Protein AF-A0A8B9J4U5-F1 (afdb_monomer)

Organism: Astyanax mexicanus (NCBI:txid7994)

Sequence (57 aa):
MGKEKLHINIVVIGHVDSGKSTTTGHLIYKCGGIDKRTIEKFEKEAAEVRTQSRTQR

pLDDT: mean 81.71, std 12.0, range [47.78, 95.81]

Solvent-accessible surface area (backbone atoms only — not comparable to full-atom values): 3809 Å² total; per-residue (Å²): 133,84,75,85,75,84,88,80,91,86,85,89,84,79,62,91,86,69,44,61,69,59,55,52,50,49,50,40,62,74,70,58,75,56,58,69,70,60,51,54,51,51,54,50,52,51,52,52,53,56,49,54,63,54,73,77,104

InterPro domains:
  IPR000795 Translational (tr)-type GTP-binding domain [PF00009] (6-46)
  IPR027417 P-loop containing nucleoside triphosphate hydrolase [G3DSA:3.40.50.300] (1-56)
  IPR027417 P-loop containing nucleoside triphosphate hydrolase [SSF52540] (3-53)
  IPR050100 Translation factor GTPase superfamily members [PTHR23115] (2-53)

Secondary structure (DSSP, 8-state):
-PPPPPP--------TTS-HHHHHHHHHHHTT-S-HHHHHHHHHHHHHHHHHHHHT-

Radius of gyration: 15.94 Å; Cα contacts (8 Å, |Δi|>4): 9; chains: 1; bounding box: 50×22×32 Å

Structure (mmCIF, N/CA/C/O backbone):
data_AF-A0A8B9J4U5-F1
#
_entry.id   AF-A0A8B9J4U5-F1
#
loop_
_atom_site.group_PDB
_atom_site.id
_atom_site.type_symbol
_atom_site.label_atom_id
_atom_site.label_alt_id
_atom_site.label_comp_id
_atom_site.label_asym_id
_atom_site.label_entity_id
_atom_site.label_seq_id
_atom_site.pdbx_PDB_ins_code
_atom_site.Cartn_x
_atom_site.Cartn_y
_atom_site.Cartn_z
_atom_site.occupancy
_atom_site.B_iso_or_equiv
_atom_site.auth_seq_id
_atom_site.auth_comp_id
_atom_site.auth_asym_id
_atom_site.auth_atom_id
_atom_site.pdbx_PDB_model_num
ATOM 1 N N . MET A 1 1 ? -26.516 1.421 14.444 1.00 47.78 1 MET A N 1
ATOM 2 C CA . MET A 1 1 ? -26.226 0.026 14.046 1.00 47.78 1 MET A CA 1
ATOM 3 C C . MET A 1 1 ? -25.351 0.065 12.806 1.00 47.78 1 MET A C 1
ATOM 5 O O . MET A 1 1 ? -25.834 0.462 11.752 1.00 47.78 1 MET A O 1
ATOM 9 N N . GLY A 1 2 ? -24.054 -0.221 12.940 1.00 59.38 2 GLY A N 1
ATOM 10 C CA . GLY A 1 2 ? -23.173 -0.322 11.776 1.00 59.38 2 GLY A CA 1
ATOM 11 C C . GLY A 1 2 ? -23.602 -1.531 10.955 1.00 59.38 2 GLY A C 1
ATOM 12 O O . GLY A 1 2 ? -23.630 -2.634 11.489 1.00 59.38 2 GLY A O 1
ATOM 13 N N . LYS A 1 3 ? -24.009 -1.321 9.701 1.00 69.50 3 LYS A N 1
ATOM 14 C CA . LYS A 1 3 ? -24.278 -2.423 8.771 1.00 69.50 3 LYS A CA 1
ATOM 15 C C . LYS A 1 3 ? -23.015 -3.280 8.676 1.00 69.50 3 LYS A C 1
ATOM 17 O O . LYS A 1 3 ? -21.935 -2.721 8.470 1.00 69.50 3 LYS A O 1
ATOM 22 N N . GLU A 1 4 ? -23.154 -4.595 8.826 1.00 76.75 4 GLU A N 1
ATOM 23 C CA . GLU A 1 4 ? -22.079 -5.531 8.496 1.00 76.75 4 GLU A CA 1
ATOM 24 C C . GLU A 1 4 ? -21.581 -5.218 7.085 1.00 76.75 4 GLU A C 1
ATOM 26 O O . GLU A 1 4 ? -22.356 -5.156 6.126 1.00 76.75 4 GLU A O 1
ATOM 31 N N . LYS A 1 5 ? -20.284 -4.932 6.971 1.00 79.56 5 LYS A N 1
ATOM 32 C CA . LYS A 1 5 ? -19.654 -4.751 5.668 1.00 79.56 5 LYS A CA 1
ATOM 33 C C . LYS A 1 5 ? -19.443 -6.138 5.077 1.00 79.56 5 LYS A C 1
ATOM 35 O O . LYS A 1 5 ? -18.840 -6.992 5.718 1.00 79.56 5 LYS A O 1
ATOM 40 N N . LEU A 1 6 ? -19.923 -6.346 3.855 1.00 87.69 6 LEU A N 1
ATOM 41 C CA . LEU A 1 6 ? -19.652 -7.564 3.098 1.00 87.69 6 LEU A CA 1
ATOM 42 C C . LEU A 1 6 ? -18.139 -7.755 2.941 1.00 87.69 6 LEU A C 1
ATOM 44 O O . LEU A 1 6 ? -17.434 -6.847 2.497 1.00 87.69 6 LEU A O 1
ATOM 48 N N . HIS A 1 7 ? -17.655 -8.943 3.299 1.00 87.88 7 HIS A N 1
ATOM 49 C CA . HIS A 1 7 ? -16.278 -9.349 3.044 1.00 87.88 7 HIS A CA 1
ATOM 50 C C . HIS A 1 7 ? -16.115 -9.677 1.560 1.00 87.88 7 HIS A C 1
ATOM 52 O O . HIS A 1 7 ? -16.852 -10.494 1.012 1.00 87.88 7 HIS A O 1
ATOM 58 N N . ILE A 1 8 ? -15.149 -9.032 0.908 1.00 89.19 8 ILE A N 1
ATOM 59 C CA . ILE A 1 8 ? -14.877 -9.197 -0.521 1.00 89.19 8 ILE A CA 1
ATOM 60 C C . ILE A 1 8 ? -13.367 -9.359 -0.700 1.00 89.19 8 ILE A C 1
ATOM 62 O O . ILE A 1 8 ? -12.591 -8.593 -0.130 1.00 89.19 8 ILE A O 1
ATOM 66 N N . ASN A 1 9 ? -12.963 -10.331 -1.517 1.00 90.62 9 ASN A N 1
ATOM 67 C CA . ASN A 1 9 ? -11.579 -10.506 -1.952 1.00 90.62 9 ASN A CA 1
ATOM 68 C C . ASN A 1 9 ? -11.413 -9.899 -3.351 1.00 90.62 9 ASN A C 1
ATOM 70 O O . ASN A 1 9 ? -12.210 -10.184 -4.243 1.00 90.62 9 ASN A O 1
ATOM 74 N N . ILE A 1 10 ? -10.387 -9.069 -3.549 1.00 90.81 10 ILE A N 1
ATOM 75 C CA . ILE A 1 10 ? -10.118 -8.373 -4.816 1.00 90.81 10 ILE A CA 1
ATOM 76 C C . ILE A 1 10 ? -8.711 -8.731 -5.301 1.00 90.81 10 ILE A C 1
ATOM 78 O O . ILE A 1 10 ? -7.772 -8.761 -4.508 1.00 90.81 10 ILE A O 1
ATOM 82 N N . VAL A 1 11 ? -8.560 -8.954 -6.611 1.00 93.94 11 VAL A N 1
ATOM 83 C CA . VAL A 1 11 ? -7.260 -9.120 -7.277 1.00 93.94 11 VAL A CA 1
ATOM 84 C C . VAL A 1 11 ? -7.087 -8.043 -8.352 1.00 93.94 11 VAL A C 1
ATOM 86 O O . VAL A 1 11 ? -8.032 -7.731 -9.075 1.00 93.94 11 VAL A O 1
ATOM 89 N N . VAL A 1 12 ? -5.888 -7.465 -8.458 1.00 93.31 12 VAL A N 1
ATOM 90 C CA . VAL A 1 12 ? -5.557 -6.429 -9.454 1.00 93.31 12 VAL A CA 1
ATOM 91 C C . VAL A 1 12 ? -4.521 -6.988 -10.432 1.00 93.31 12 VAL A C 1
ATOM 93 O O . VAL A 1 12 ? -3.426 -7.368 -10.023 1.00 93.31 12 VAL A O 1
ATOM 96 N N . ILE A 1 13 ? -4.858 -7.026 -11.725 1.00 95.62 13 ILE A N 1
ATOM 97 C CA . ILE A 1 13 ? -4.032 -7.589 -12.811 1.00 95.62 13 ILE A CA 1
ATOM 98 C C . ILE A 1 13 ? -3.730 -6.543 -13.893 1.00 95.62 13 ILE A C 1
ATOM 100 O O . ILE A 1 13 ? -4.394 -5.514 -13.971 1.00 95.62 13 ILE A O 1
ATOM 104 N N . GLY A 1 14 ? -2.704 -6.785 -14.716 1.00 95.31 14 GLY A N 1
ATOM 105 C CA . GLY A 1 14 ? -2.265 -5.852 -15.765 1.00 95.31 14 GLY A CA 1
ATOM 106 C C . GLY A 1 14 ? -0.751 -5.863 -16.004 1.00 95.31 14 GLY A C 1
ATOM 107 O O . GLY A 1 14 ? 0.003 -6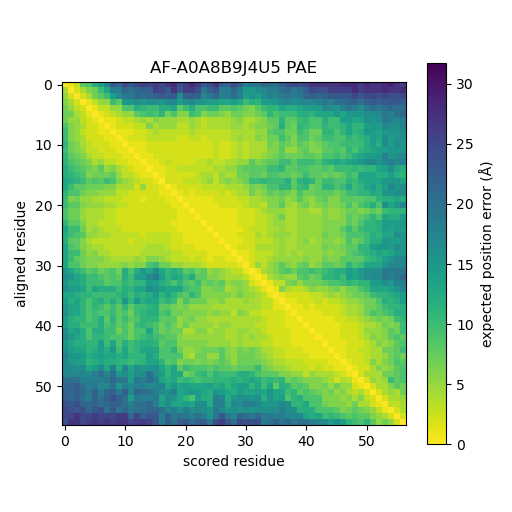.495 -15.258 1.00 95.31 14 GLY A O 1
ATOM 108 N N . HIS A 1 15 ? -0.301 -5.137 -17.030 1.00 94.88 15 HIS A N 1
ATOM 109 C CA . HIS A 1 15 ? 1.104 -5.071 -17.455 1.00 94.88 15 HIS A CA 1
ATOM 110 C C . HIS A 1 15 ? 2.033 -4.536 -16.347 1.00 94.88 15 HIS A C 1
ATOM 112 O O . HIS A 1 15 ? 1.571 -3.841 -15.436 1.00 94.88 15 HIS A O 1
ATOM 118 N N . VAL A 1 16 ? 3.326 -4.902 -16.375 1.00 90.31 16 VAL A N 1
ATOM 119 C CA . VAL A 1 16 ? 4.317 -4.572 -15.323 1.00 90.31 16 VAL A CA 1
ATOM 120 C C . VAL A 1 16 ? 4.300 -3.077 -14.997 1.00 90.31 16 VAL A C 1
ATOM 122 O O . VAL A 1 16 ? 4.139 -2.728 -13.829 1.00 90.31 16 VAL A O 1
ATOM 125 N N . ASP A 1 17 ? 4.265 -2.229 -16.024 1.00 92.44 17 ASP A N 1
ATOM 126 C CA . ASP A 1 17 ? 4.322 -0.770 -15.878 1.00 92.44 17 ASP A CA 1
ATOM 127 C C . ASP A 1 17 ? 2.955 -0.075 -15.761 1.00 92.44 17 ASP A C 1
ATOM 129 O O . ASP A 1 17 ? 2.876 1.148 -15.703 1.00 92.44 17 ASP A O 1
ATOM 133 N N . SER A 1 18 ? 1.846 -0.818 -15.661 1.00 93.00 18 SER A N 1
ATOM 134 C CA . SER A 1 18 ? 0.503 -0.222 -15.517 1.00 93.00 18 SER A CA 1
ATOM 135 C C . SER A 1 18 ? 0.234 0.400 -14.139 1.00 93.00 18 SER A C 1
ATOM 137 O O . SER A 1 18 ? -0.891 0.808 -13.865 1.00 93.00 18 SER A O 1
ATOM 139 N N . GLY A 1 19 ? 1.219 0.429 -13.237 1.00 91.88 19 GLY A N 1
ATOM 140 C CA . GLY A 1 19 ? 1.078 1.098 -11.940 1.00 91.88 19 GLY A CA 1
ATOM 141 C C . GLY A 1 19 ? 0.105 0.419 -10.969 1.00 91.88 19 GLY A C 1
ATOM 142 O O . GLY A 1 19 ? -0.399 1.068 -10.056 1.00 91.88 19 GLY A O 1
ATOM 143 N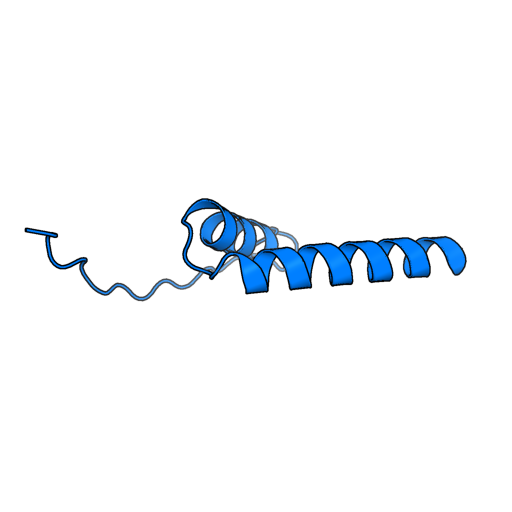 N . LYS A 1 20 ? -0.144 -0.890 -11.124 1.00 95.81 20 LYS A N 1
ATOM 144 C CA . LYS A 1 20 ? -1.076 -1.674 -10.285 1.00 95.81 20 LYS A CA 1
ATOM 145 C C . LYS A 1 20 ? -0.851 -1.448 -8.787 1.00 95.81 20 LYS A C 1
ATOM 147 O O . LYS A 1 20 ? -1.787 -1.145 -8.056 1.00 95.81 20 LYS A O 1
ATOM 152 N N . SER A 1 21 ? 0.401 -1.552 -8.339 1.00 93.50 21 SER A N 1
ATOM 153 C CA . SER A 1 21 ? 0.774 -1.373 -6.932 1.00 93.50 21 SER A CA 1
ATOM 154 C C . SER A 1 21 ? 0.563 0.065 -6.453 1.00 93.50 21 SER A C 1
ATOM 156 O O . SER A 1 21 ? 0.153 0.271 -5.314 1.00 93.50 21 SER A O 1
ATOM 158 N N . THR A 1 22 ? 0.774 1.055 -7.326 1.00 92.62 22 THR A N 1
ATOM 159 C CA . THR A 1 22 ? 0.548 2.475 -7.025 1.00 92.62 22 THR A CA 1
ATOM 160 C C . THR A 1 22 ? -0.934 2.754 -6.793 1.00 92.62 22 THR A C 1
ATOM 162 O O . THR A 1 22 ? -1.295 3.374 -5.794 1.00 92.62 22 THR A O 1
ATOM 165 N N . THR A 1 23 ? -1.812 2.250 -7.664 1.00 91.69 23 THR A N 1
ATOM 166 C CA . THR A 1 23 ? -3.264 2.424 -7.517 1.00 91.69 23 THR A CA 1
ATOM 167 C C . THR A 1 23 ? -3.803 1.674 -6.300 1.00 91.69 23 THR A C 1
ATOM 169 O O . THR A 1 23 ? -4.565 2.250 -5.524 1.00 91.69 23 THR A O 1
ATOM 172 N N . THR A 1 24 ? -3.378 0.424 -6.087 1.00 91.81 24 THR A N 1
ATOM 173 C CA . THR A 1 24 ? -3.786 -0.372 -4.918 1.00 91.81 24 THR A CA 1
ATOM 174 C C . THR A 1 24 ? -3.346 0.287 -3.612 1.00 91.81 24 THR A C 1
ATOM 176 O O . THR A 1 24 ? -4.161 0.438 -2.703 1.00 91.81 24 THR A O 1
ATOM 179 N N . GLY A 1 25 ? -2.094 0.747 -3.525 1.00 89.00 25 GLY A N 1
ATOM 180 C CA . GLY A 1 25 ? -1.598 1.470 -2.353 1.00 89.00 25 GLY A CA 1
ATOM 181 C C . GLY A 1 25 ? -2.395 2.748 -2.074 1.00 89.00 25 GLY A C 1
ATOM 182 O O . GLY A 1 25 ? -2.776 2.998 -0.932 1.00 89.00 25 GLY A O 1
ATOM 183 N N . HIS A 1 26 ? -2.733 3.513 -3.118 1.00 89.25 26 HIS A N 1
ATOM 184 C CA . HIS A 1 26 ? -3.520 4.744 -2.985 1.00 89.25 26 HIS A CA 1
ATOM 185 C C . HIS A 1 26 ? -4.949 4.503 -2.488 1.00 89.25 26 HIS A C 1
ATOM 187 O O . HIS A 1 26 ? -5.463 5.271 -1.673 1.0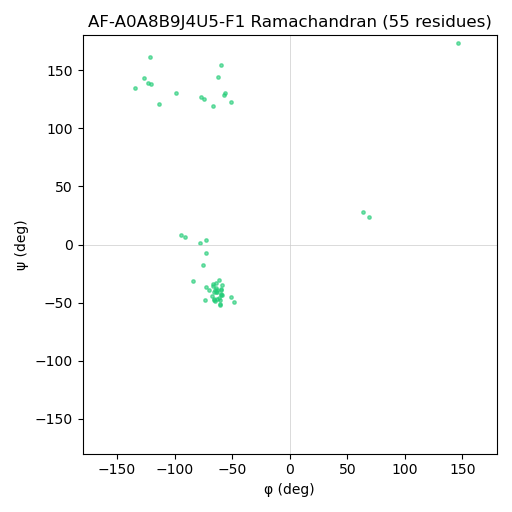0 89.25 26 HIS A O 1
ATOM 193 N N . LEU A 1 27 ? -5.592 3.428 -2.954 1.00 89.12 27 LEU A N 1
ATOM 194 C CA . LEU A 1 27 ? -6.918 3.028 -2.479 1.00 89.12 27 LEU A CA 1
ATOM 195 C C . LEU A 1 27 ? -6.881 2.670 -0.995 1.00 89.12 27 LEU A C 1
ATOM 197 O O . LEU A 1 27 ? -7.705 3.161 -0.229 1.00 89.12 27 LEU A O 1
ATOM 201 N N . ILE A 1 28 ? -5.904 1.868 -0.572 1.00 87.19 28 ILE A N 1
ATOM 202 C CA . ILE A 1 28 ? -5.780 1.457 0.829 1.00 87.19 28 ILE A CA 1
ATOM 203 C C . ILE A 1 28 ? -5.500 2.671 1.733 1.00 87.19 28 ILE A C 1
ATOM 205 O O . ILE A 1 28 ? -6.111 2.792 2.798 1.00 87.19 28 ILE A O 1
ATOM 209 N N . TYR A 1 29 ? -4.645 3.593 1.276 1.00 83.25 29 TYR A N 1
ATOM 210 C CA . TYR A 1 29 ? -4.337 4.846 1.967 1.00 83.25 29 TYR A CA 1
ATOM 211 C C . TYR A 1 29 ? -5.586 5.720 2.155 1.00 83.25 29 TYR A C 1
ATOM 213 O O . TYR A 1 29 ? -5.913 6.112 3.273 1.00 83.25 29 TYR A O 1
ATOM 221 N N . LYS A 1 30 ? -6.337 5.990 1.077 1.00 84.00 30 LYS A N 1
ATOM 222 C CA . LYS A 1 30 ? -7.526 6.859 1.129 1.00 84.00 30 LYS A CA 1
ATOM 223 C C . LYS A 1 30 ? -8.725 6.228 1.827 1.00 84.00 30 LYS A C 1
ATOM 225 O O . LYS A 1 30 ? -9.473 6.932 2.498 1.00 84.00 30 LYS A O 1
ATOM 230 N N . CYS A 1 31 ? -8.940 4.926 1.657 1.00 83.56 31 CYS A N 1
ATOM 231 C CA . CYS A 1 31 ? -10.084 4.230 2.242 1.00 83.56 31 CYS A CA 1
ATOM 232 C C . CYS A 1 31 ? -9.908 3.931 3.740 1.00 83.56 31 CYS A C 1
ATOM 234 O O . CYS A 1 31 ? -10.803 3.332 4.335 1.00 83.56 31 CYS A O 1
ATOM 236 N N . GLY A 1 32 ? -8.786 4.336 4.351 1.00 75.62 32 GLY A N 1
ATOM 237 C CA . GLY A 1 32 ? -8.527 4.131 5.777 1.00 75.62 32 GLY A CA 1
ATOM 238 C C . GLY A 1 32 ? -8.426 2.652 6.151 1.00 75.62 32 GLY A C 1
ATOM 239 O O . GLY A 1 32 ? -8.763 2.277 7.269 1.00 75.62 32 GLY A O 1
ATOM 240 N N . GLY A 1 33 ? -8.006 1.804 5.204 1.00 72.94 33 GLY A N 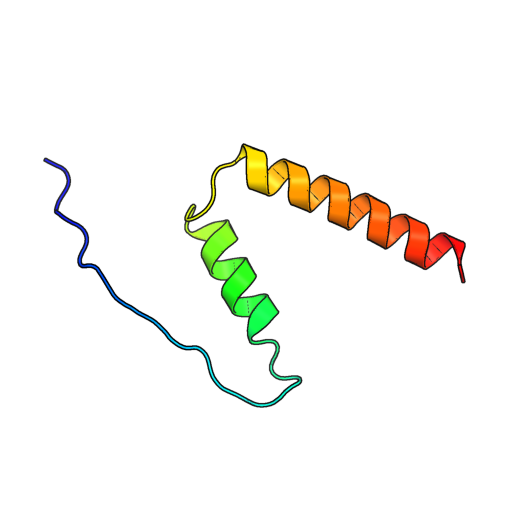1
ATOM 241 C CA . GLY A 1 33 ? -7.817 0.370 5.439 1.00 72.94 33 GLY A CA 1
ATOM 242 C C . GLY A 1 33 ? -6.583 0.052 6.289 1.00 72.94 33 GLY A C 1
ATOM 243 O O . GLY A 1 33 ? -6.382 -1.100 6.660 1.00 72.94 33 GLY A O 1
ATOM 244 N N . ILE A 1 34 ? -5.759 1.062 6.582 1.00 79.31 34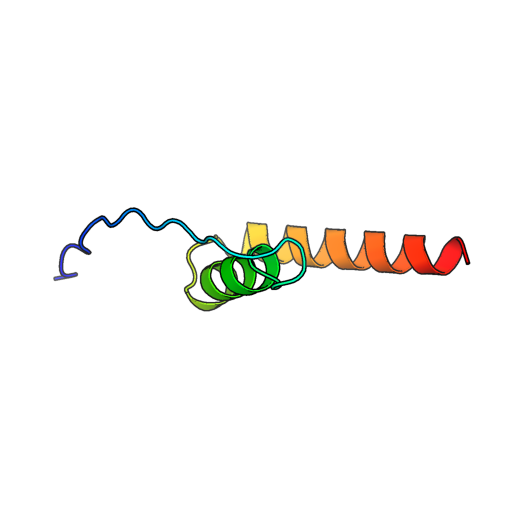 ILE A N 1
ATOM 245 C CA . ILE A 1 34 ? -4.542 0.975 7.389 1.00 79.31 34 ILE A CA 1
ATOM 246 C C . ILE A 1 34 ? -4.617 2.015 8.512 1.00 79.31 34 ILE A C 1
ATOM 248 O O . ILE A 1 34 ? -5.121 3.122 8.320 1.00 79.31 34 ILE A O 1
ATOM 252 N N . ASP A 1 35 ? -4.097 1.646 9.683 1.00 79.75 35 ASP A N 1
ATOM 253 C CA . ASP A 1 35 ? -3.988 2.529 10.840 1.00 79.75 35 ASP A CA 1
ATOM 254 C C . ASP A 1 35 ? -3.078 3.742 10.569 1.00 79.75 35 ASP A C 1
ATOM 256 O O . ASP A 1 35 ? -2.046 3.642 9.897 1.00 79.75 35 ASP A O 1
ATOM 260 N N . LYS A 1 36 ? -3.428 4.899 11.138 1.00 77.56 36 LYS A N 1
ATOM 261 C CA . LYS A 1 36 ? -2.706 6.163 10.904 1.00 77.56 36 LYS A CA 1
ATOM 262 C C . LYS A 1 36 ? -1.232 6.083 11.302 1.00 77.56 36 LYS A C 1
ATOM 264 O O . LYS A 1 36 ? -0.384 6.631 10.606 1.00 77.56 36 LYS A O 1
ATOM 269 N N . ARG A 1 37 ? -0.907 5.336 12.361 1.00 81.50 37 ARG A N 1
ATOM 270 C CA . ARG A 1 37 ? 0.475 5.153 12.828 1.00 81.50 37 ARG A CA 1
ATOM 271 C C . ARG A 1 37 ? 1.342 4.422 11.805 1.00 81.50 37 ARG A C 1
ATOM 273 O O . ARG A 1 37 ? 2.526 4.715 11.653 1.00 81.50 37 ARG A O 1
ATOM 280 N N . THR A 1 38 ? 0.757 3.450 11.111 1.00 81.38 38 THR A N 1
ATOM 281 C CA . THR A 1 38 ? 1.437 2.705 10.052 1.00 81.38 38 THR A CA 1
ATOM 282 C C . THR A 1 38 ? 1.667 3.591 8.830 1.00 81.38 38 THR A C 1
ATOM 284 O O . THR A 1 38 ? 2.744 3.537 8.243 1.00 81.38 38 THR A O 1
ATOM 287 N N . ILE A 1 39 ? 0.700 4.450 8.491 1.00 84.31 39 ILE A N 1
ATOM 288 C CA . ILE A 1 39 ? 0.846 5.441 7.419 1.00 84.31 39 ILE A CA 1
ATOM 289 C C . ILE A 1 39 ? 1.996 6.416 7.715 1.00 84.31 39 ILE A C 1
ATOM 291 O O . ILE A 1 39 ? 2.888 6.561 6.884 1.00 84.31 39 ILE A O 1
ATOM 295 N N . GLU A 1 40 ? 2.031 7.018 8.906 1.00 85.25 40 GLU A N 1
ATOM 296 C CA . GLU A 1 40 ? 3.092 7.960 9.302 1.00 85.25 40 GLU A CA 1
ATOM 297 C C . GLU A 1 40 ? 4.488 7.319 9.264 1.00 85.25 40 GLU A C 1
ATOM 299 O O . GLU A 1 40 ? 5.460 7.937 8.822 1.00 85.25 40 GLU A O 1
ATOM 304 N N . LYS A 1 41 ? 4.595 6.050 9.687 1.00 87.25 41 LYS A N 1
ATOM 305 C CA . LYS A 1 41 ? 5.844 5.287 9.593 1.00 87.25 41 LYS A CA 1
ATOM 306 C C . LYS A 1 41 ? 6.298 5.137 8.137 1.00 87.25 41 LYS A C 1
ATOM 308 O O . LYS A 1 41 ? 7.460 5.410 7.844 1.00 87.25 41 LYS A O 1
ATOM 313 N N . PHE A 1 42 ? 5.397 4.745 7.234 1.00 84.12 42 PHE A N 1
ATOM 314 C CA . PHE A 1 42 ? 5.726 4.586 5.816 1.00 84.12 42 PHE A CA 1
ATOM 315 C C . PHE A 1 42 ? 6.062 5.913 5.130 1.00 84.12 42 PHE A C 1
ATOM 317 O O . PHE A 1 42 ? 6.959 5.946 4.292 1.00 84.12 42 PHE A O 1
ATOM 324 N N . GLU A 1 43 ? 5.402 7.014 5.492 1.00 85.31 43 GLU A N 1
ATOM 325 C CA . GLU A 1 43 ? 5.740 8.344 4.972 1.00 85.31 43 GLU A CA 1
ATOM 326 C C 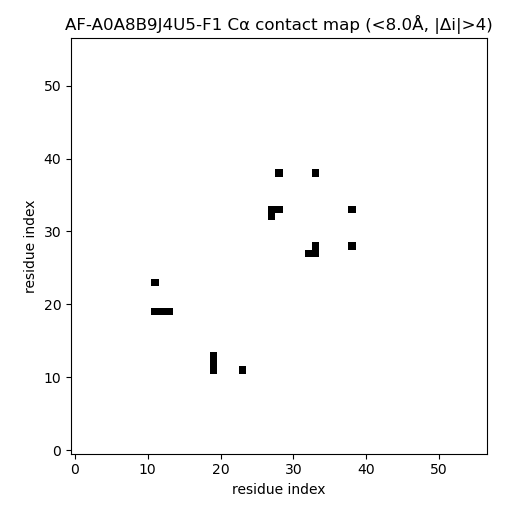. GLU A 1 43 ? 7.155 8.769 5.390 1.00 85.31 43 GLU A C 1
ATOM 328 O O . GLU A 1 43 ? 7.9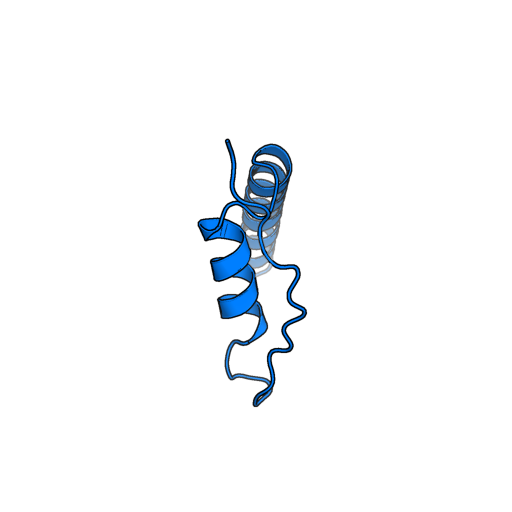15 9.286 4.565 1.00 85.31 43 GLU A O 1
ATOM 333 N N . LYS A 1 44 ? 7.549 8.490 6.640 1.00 88.00 44 LYS A N 1
ATOM 334 C CA . LYS A 1 44 ? 8.905 8.765 7.131 1.00 88.00 44 LYS A CA 1
ATOM 335 C C . LYS A 1 44 ? 9.960 7.909 6.426 1.00 88.00 44 LYS A C 1
ATOM 337 O O . LYS A 1 44 ? 10.951 8.450 5.941 1.00 88.00 44 LYS A O 1
ATOM 342 N N . GLU A 1 45 ? 9.727 6.601 6.313 1.00 85.81 45 GLU A N 1
ATOM 343 C CA . GLU A 1 45 ? 10.619 5.687 5.585 1.00 85.81 45 GLU A CA 1
ATOM 344 C C . GLU A 1 45 ? 10.759 6.105 4.112 1.00 85.81 45 GLU A C 1
ATOM 346 O O . GLU A 1 45 ? 11.868 6.184 3.586 1.00 85.81 45 GLU A O 1
ATOM 351 N N . ALA A 1 46 ? 9.656 6.466 3.448 1.00 84.12 46 ALA A N 1
ATOM 352 C CA . ALA A 1 46 ? 9.683 6.936 2.066 1.00 84.12 46 ALA A CA 1
ATOM 353 C C . ALA A 1 46 ? 10.482 8.240 1.909 1.00 84.12 46 ALA A C 1
ATOM 355 O O . ALA A 1 46 ? 11.216 8.399 0.930 1.00 84.12 46 ALA A O 1
ATOM 356 N N . ALA A 1 47 ? 10.374 9.170 2.863 1.00 83.12 47 ALA A N 1
ATOM 357 C CA . ALA A 1 47 ? 11.152 10.406 2.864 1.00 83.12 47 ALA A CA 1
ATOM 358 C C . ALA A 1 47 ? 12.660 10.147 3.046 1.00 83.12 47 ALA A C 1
ATOM 360 O O . ALA A 1 47 ? 13.476 10.757 2.347 1.00 83.12 47 ALA A O 1
ATOM 361 N N . GLU A 1 48 ? 13.040 9.219 3.927 1.00 81.31 48 GLU A N 1
ATOM 362 C CA . GLU A 1 48 ? 14.436 8.817 4.145 1.00 81.31 48 GLU A CA 1
ATOM 363 C C . GLU A 1 48 ? 15.029 8.149 2.896 1.00 81.31 48 GLU A C 1
ATOM 365 O O . GLU A 1 48 ? 16.076 8.580 2.404 1.00 81.31 48 GLU A O 1
ATOM 370 N N . VAL A 1 49 ? 14.316 7.184 2.304 1.00 79.94 49 VAL A N 1
ATOM 371 C CA . VAL A 1 49 ? 14.720 6.510 1.057 1.00 79.94 49 VAL A CA 1
ATOM 372 C C . VAL A 1 49 ? 14.870 7.517 -0.086 1.00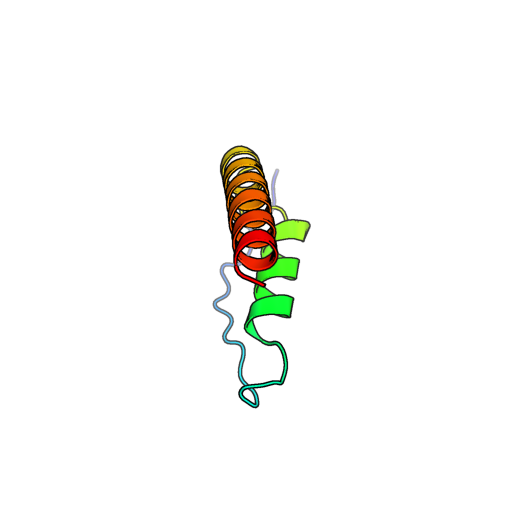 79.94 49 VAL A C 1
ATOM 374 O O . VAL A 1 49 ? 15.857 7.492 -0.827 1.00 79.94 49 VAL A O 1
ATOM 377 N N . ARG A 1 50 ? 13.925 8.457 -0.223 1.00 71.62 50 ARG A N 1
ATOM 378 C CA . ARG A 1 50 ? 13.967 9.502 -1.258 1.00 71.62 50 ARG A CA 1
ATOM 379 C C . ARG A 1 50 ? 15.161 10.441 -1.089 1.00 71.62 50 ARG A C 1
ATOM 381 O O . ARG A 1 50 ? 15.703 10.923 -2.084 1.00 71.62 50 ARG A O 1
ATOM 388 N N . THR A 1 51 ? 15.571 10.693 0.150 1.00 69.25 51 THR A N 1
ATOM 389 C CA . THR A 1 51 ? 16.739 11.522 0.459 1.00 69.25 51 THR A CA 1
ATOM 390 C C . THR A 1 51 ? 18.026 10.768 0.129 1.00 69.25 51 THR A C 1
ATOM 392 O O . THR A 1 51 ? 18.836 11.284 -0.631 1.00 69.25 51 THR A O 1
ATOM 395 N N . GLN A 1 52 ? 18.164 9.510 0.561 1.00 61.56 52 GLN A N 1
ATOM 396 C CA . GLN A 1 52 ? 19.328 8.667 0.245 1.00 61.56 52 GLN A CA 1
ATOM 397 C C . GLN A 1 52 ? 19.521 8.449 -1.264 1.00 61.56 52 GLN A C 1
ATOM 399 O O . GLN A 1 52 ? 20.645 8.495 -1.760 1.00 61.56 52 GLN A O 1
ATOM 404 N N . SER A 1 53 ? 18.421 8.295 -2.007 1.00 64.50 53 SER A N 1
ATOM 405 C CA . SER A 1 53 ? 18.434 8.168 -3.472 1.00 64.50 53 SER A CA 1
ATOM 406 C C . SER A 1 53 ? 19.009 9.405 -4.176 1.00 64.50 53 SER A C 1
ATOM 408 O O . SER A 1 53 ? 19.559 9.298 -5.270 1.00 64.50 53 SER A O 1
ATOM 410 N N . ARG A 1 54 ? 18.850 10.594 -3.576 1.00 59.78 54 ARG A N 1
ATOM 411 C CA . ARG A 1 54 ? 19.404 11.858 -4.086 1.00 59.78 54 ARG A CA 1
ATOM 412 C C . ARG A 1 54 ? 20.849 12.079 -3.660 1.00 59.78 54 ARG A C 1
ATOM 414 O O . ARG A 1 54 ? 21.580 12.697 -4.415 1.00 59.78 54 ARG A O 1
ATOM 421 N N . THR A 1 55 ? 21.253 11.584 -2.494 1.00 58.72 55 THR A N 1
ATOM 422 C CA . THR A 1 55 ? 22.632 11.719 -2.001 1.00 58.72 55 THR A CA 1
ATOM 423 C C . THR A 1 55 ? 23.614 10.783 -2.719 1.00 58.72 55 THR A C 1
ATOM 425 O O . THR A 1 55 ? 24.816 11.007 -2.655 1.00 58.72 55 THR A O 1
ATOM 428 N N . GLN A 1 56 ? 23.123 9.741 -3.401 1.00 54.88 56 GLN A N 1
ATOM 429 C CA . GLN A 1 56 ? 23.931 8.831 -4.231 1.00 54.88 56 GLN A CA 1
ATOM 430 C C . GLN A 1 56 ? 23.97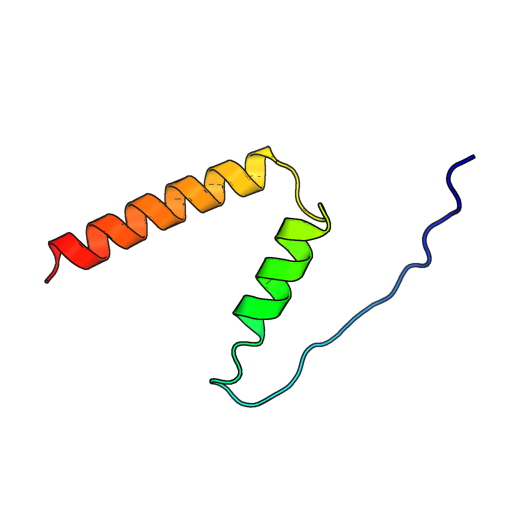1 9.206 -5.728 1.00 54.88 56 GLN A C 1
ATOM 432 O O . GLN A 1 56 ? 24.464 8.416 -6.533 1.00 54.88 56 GLN A O 1
ATOM 437 N N . ARG A 1 57 ? 23.445 10.375 -6.118 1.00 50.06 57 ARG A N 1
ATOM 438 C CA . ARG A 1 57 ? 23.573 10.919 -7.479 1.00 50.06 57 ARG A CA 1
ATOM 439 C C . ARG A 1 57 ? 24.532 12.094 -7.526 1.00 50.06 57 ARG A C 1
ATOM 441 O O . ARG A 1 57 ? 24.528 12.881 -6.557 1.00 50.06 57 ARG A O 1
#

Mean predicted aligned error: 8.68 Å

Foldseek 3Di:
DDPPDDDDDDDFDDDPPPCRVVVVVVCCVVVVVDDPVVVVVVVVVVVVVVVVVVVVD